Protein AF-0000000078025748 (afdb_homodimer)

Secondary structure (DSSP, 8-state):
----S---EEEEEEE-HHHHHHHHHHHHHTT--HHHHHHHHHHHHHHHHT-----THHHHHTTS---------/----S---EEEEEEE-HHHHHHHHHHHHHTT--HHHHHHHHHHHHHHHHT-----THHHHHHHH---------

Nearest PDB structures (foldseek):
  6sbx-assembly1_C  TM=6.502E-01  e=3.790E-01  Myxococcus xanthus
  7vp3-assembly2_G  TM=6.531E-01  e=6.496E+00  Arabidopsis thaliana
  5kko-assembly1_B-3  TM=4.221E-01  e=4.890E+00  Vibrio cholerae
  8uk9-assembly1_A  TM=3.491E-01  e=6.051E+00  Tequatrovirus T4
  6sbx-assembly1_C  TM=6.491E-01  e=3.886E-01  Myxococcus xanthus

Sequence (146 aa):
MKFDDVKSDTLNLRVSPSFKLALKAAADHEQRSMVNMLEVLVAAFCESKSISVPAVREAQTRAIKNPNVKAEDMKFDDVKSDTLNLRVSPSFKLALKAAADHEQRSMVNMLEVLVAAFCESKSISVPAVREAQTRAIKNPNVKAED

pLDDT: mean 80.51, std 23.48, range [29.5, 97.88]

Organism: NCBI:txid82991

Foldseek 3Di:
DADPDDPDDDDDDDDDPVVVVVLVVQCVVVVHDSVVSVRVVVVVVCVVVVPDDPPVVVVVVVPPPPVPDPPDD/DADPDDPDDDDDDDDDPVVVVVLVVQCVVVVHDSVVSVRVVVVVVCVVVVPDDPPVVVVVVVPPCCVPDPPPD

Solvent-accessible surface area (backbone atoms only — not comparable to full-atom values): 8637 Å² total; per-residue (Å²): 113,81,75,83,56,69,61,76,34,75,45,77,43,66,33,24,60,49,46,56,49,33,41,48,50,52,7,55,73,68,71,46,51,57,62,58,40,50,49,52,46,48,26,52,48,27,59,72,68,67,52,76,50,70,52,69,46,61,64,59,60,62,56,67,69,65,85,67,86,77,76,81,125,112,82,75,84,56,69,61,76,33,76,46,77,43,65,33,24,60,48,46,56,50,33,40,47,50,52,8,57,73,68,72,45,51,57,62,57,42,49,49,52,46,50,25,52,48,27,59,73,69,66,51,77,51,70,51,70,47,58,66,60,60,62,55,68,67,66,76,67,83,72,73,83,124

Structure (mmCIF, N/CA/C/O backbone):
data_AF-0000000078025748-model_v1
#
loop_
_entity.id
_entity.type
_entity.pdbx_description
1 polymer 'Toxin-antitoxin system HicB family antitoxin'
#
loop_
_atom_site.group_PDB
_atom_site.id
_atom_site.type_symbol
_atom_site.label_atom_id
_atom_site.label_alt_id
_atom_site.label_comp_id
_atom_site.label_asym_id
_atom_site.label_entity_id
_atom_site.label_seq_id
_atom_site.pdbx_PDB_ins_code
_atom_site.Cartn_x
_atom_site.Cartn_y
_atom_site.Cartn_z
_atom_site.occupancy
_atom_site.B_iso_or_equiv
_atom_site.auth_seq_id
_atom_site.auth_comp_id
_atom_site.auth_asym_id
_atom_site.auth_atom_id
_atom_site.pdbx_PDB_model_num
ATOM 1 N N . MET A 1 1 ? -8.789 7.004 10.5 1 84.81 1 MET A N 1
ATOM 2 C CA . MET A 1 1 ? -8.07 8.086 9.828 1 84.81 1 MET A CA 1
ATOM 3 C C . MET A 1 1 ? -8.375 8.078 8.336 1 84.81 1 MET A C 1
ATOM 5 O O . MET A 1 1 ? -8.609 7.027 7.746 1 84.81 1 MET A O 1
ATOM 9 N N . LYS A 1 2 ? -8.586 9.305 7.766 1 87.25 2 LYS A N 1
ATOM 10 C CA . LYS A 1 2 ? -8.828 9.492 6.336 1 87.25 2 LYS A CA 1
ATOM 11 C C . LYS A 1 2 ? -7.883 10.531 5.746 1 87.25 2 LYS A C 1
ATOM 13 O O . LYS A 1 2 ? -7.547 11.516 6.41 1 87.25 2 LYS A O 1
ATOM 18 N N . PHE A 1 3 ? -7.52 10.195 4.508 1 92.94 3 PHE A N 1
ATOM 19 C CA . PHE A 1 3 ? -6.664 11.133 3.797 1 92.94 3 PHE A CA 1
ATOM 20 C C . PHE A 1 3 ? -7.488 12.008 2.854 1 92.94 3 PHE A C 1
ATOM 22 O O . PHE A 1 3 ? -7.797 11.594 1.732 1 92.94 3 PHE A O 1
ATOM 29 N N . ASP A 1 4 ? -7.91 13.133 3.273 1 86.81 4 ASP A N 1
ATOM 30 C CA . ASP A 1 4 ? -8.828 13.984 2.521 1 86.81 4 ASP A CA 1
ATOM 31 C C . ASP A 1 4 ? -8.062 15.047 1.724 1 86.81 4 ASP A C 1
ATOM 33 O O . ASP A 1 4 ? -8.672 15.914 1.095 1 86.81 4 ASP A O 1
ATOM 37 N N . ASP A 1 5 ? -6.816 14.898 1.743 1 89.88 5 ASP A N 1
ATOM 38 C CA . ASP A 1 5 ? -6.004 15.852 0.986 1 89.88 5 ASP A CA 1
ATOM 39 C C . ASP A 1 5 ? -6.012 15.516 -0.503 1 89.88 5 ASP A C 1
ATOM 41 O O . ASP A 1 5 ? -6.301 14.383 -0.887 1 89.88 5 ASP A O 1
ATOM 45 N N . VAL A 1 6 ? -5.82 16.594 -1.246 1 93.94 6 VAL A N 1
ATOM 46 C CA . VAL A 1 6 ? -5.711 16.422 -2.691 1 93.94 6 VAL A CA 1
ATOM 47 C C . VAL A 1 6 ? -4.559 15.477 -3.012 1 93.94 6 VAL A C 1
ATOM 49 O O . VAL A 1 6 ? -3.486 15.57 -2.414 1 93.94 6 VAL A O 1
ATOM 52 N N . LYS A 1 7 ? -4.801 14.594 -3.926 1 95.62 7 LYS A N 1
ATOM 53 C CA . LYS A 1 7 ? -3.75 13.695 -4.402 1 95.62 7 LYS A CA 1
ATOM 54 C C . LYS A 1 7 ? -2.746 14.445 -5.277 1 95.62 7 LYS A C 1
ATOM 56 O O . LYS A 1 7 ? -2.951 14.586 -6.484 1 95.62 7 LYS A O 1
ATOM 61 N N . SER A 1 8 ? -1.694 14.852 -4.605 1 95.81 8 SER A N 1
ATOM 62 C CA . SER A 1 8 ? -0.759 15.727 -5.305 1 95.81 8 SER A CA 1
ATOM 63 C C . SER A 1 8 ? 0.622 15.086 -5.41 1 95.81 8 SER A C 1
ATOM 65 O O . SER A 1 8 ? 1.461 15.539 -6.195 1 95.81 8 SER A O 1
ATOM 67 N N . ASP A 1 9 ? 0.807 14.047 -4.688 1 95.62 9 ASP A N 1
ATOM 68 C CA . ASP A 1 9 ? 2.1 13.367 -4.711 1 95.62 9 ASP A CA 1
ATOM 69 C C . ASP A 1 9 ? 2.041 12.094 -5.547 1 95.62 9 ASP A C 1
ATOM 71 O O . ASP A 1 9 ? 0.979 11.484 -5.68 1 95.62 9 ASP A O 1
ATOM 75 N N . THR A 1 10 ? 3.219 11.812 -6.086 1 96.88 10 THR A N 1
ATOM 76 C CA . THR A 1 10 ? 3.312 10.602 -6.891 1 96.88 10 THR A CA 1
ATOM 77 C C . THR A 1 10 ? 4.105 9.523 -6.16 1 96.88 10 THR A C 1
ATOM 79 O O . THR A 1 10 ? 5.215 9.773 -5.684 1 96.88 10 THR A O 1
ATOM 82 N N . LEU A 1 11 ? 3.561 8.352 -6.035 1 96.38 11 LEU A N 1
ATOM 83 C CA . LEU A 1 11 ? 4.238 7.199 -5.449 1 96.38 11 LEU A CA 1
ATOM 84 C C . LEU A 1 11 ? 4.766 6.273 -6.539 1 96.38 11 LEU A C 1
ATOM 86 O O . LEU A 1 11 ? 3.986 5.715 -7.316 1 96.38 11 LEU A O 1
ATOM 90 N N . ASN A 1 12 ? 6.066 6.168 -6.645 1 97 12 ASN A N 1
ATOM 91 C CA . ASN A 1 12 ? 6.762 5.309 -7.598 1 97 12 ASN A CA 1
ATOM 92 C C . ASN A 1 12 ? 7.547 4.207 -6.895 1 97 12 ASN A C 1
ATOM 94 O O . ASN A 1 12 ? 8.617 4.457 -6.344 1 97 12 ASN A O 1
ATOM 98 N N . LEU A 1 13 ? 6.969 3.023 -6.965 1 97.25 13 LEU A N 1
ATOM 99 C CA . LEU A 1 13 ? 7.59 1.91 -6.258 1 97.25 13 LEU A CA 1
ATOM 100 C C . LEU A 1 13 ? 7.715 0.69 -7.164 1 97.25 13 LEU A C 1
ATOM 102 O O . LEU A 1 13 ? 6.828 0.426 -7.98 1 97.25 13 LEU A O 1
ATOM 106 N N . ARG A 1 14 ? 8.766 -0.018 -7.004 1 96.88 14 ARG A N 1
ATOM 107 C CA . ARG A 1 14 ? 8.914 -1.309 -7.668 1 96.88 14 ARG A CA 1
ATOM 108 C C . ARG A 1 14 ? 8.32 -2.432 -6.82 1 96.88 14 ARG A C 1
ATOM 110 O O . ARG A 1 14 ? 8.734 -2.637 -5.68 1 96.88 14 ARG A O 1
ATOM 117 N N . VAL A 1 15 ? 7.363 -3.08 -7.469 1 96.88 15 VAL A N 1
ATOM 118 C CA . VAL A 1 15 ? 6.637 -4.105 -6.727 1 96.88 15 VAL A CA 1
ATOM 119 C C . VAL A 1 15 ? 6.637 -5.414 -7.52 1 96.88 15 VAL A C 1
ATOM 121 O O . VAL A 1 15 ? 7 -5.434 -8.695 1 96.88 15 VAL A O 1
ATOM 124 N N . SER A 1 16 ? 6.312 -6.48 -6.797 1 94.88 16 SER A N 1
ATOM 125 C CA . SER A 1 16 ? 6.145 -7.758 -7.488 1 94.88 16 SER A CA 1
ATOM 126 C C . SER A 1 16 ? 4.852 -7.781 -8.297 1 94.88 16 SER A C 1
ATOM 128 O O . SER A 1 16 ? 3.863 -7.148 -7.914 1 94.88 16 SER A O 1
ATOM 130 N N . PRO A 1 17 ? 4.836 -8.469 -9.414 1 94.44 17 PRO A N 1
ATOM 131 C CA . PRO A 1 17 ? 3.604 -8.602 -10.195 1 94.44 17 PRO A CA 1
ATOM 132 C C . PRO A 1 17 ? 2.457 -9.203 -9.391 1 94.44 17 PRO A C 1
ATOM 134 O O . PRO A 1 17 ? 1.302 -8.812 -9.562 1 94.44 17 PRO A O 1
ATOM 137 N N . SER A 1 18 ? 2.752 -10.109 -8.516 1 94.06 18 SER A N 1
ATOM 138 C CA . SER A 1 18 ? 1.736 -10.734 -7.68 1 94.06 18 SER A CA 1
ATOM 139 C C . SER A 1 18 ? 1.096 -9.727 -6.734 1 94.06 18 SER A C 1
ATOM 141 O O . SER A 1 18 ? -0.113 -9.766 -6.5 1 94.06 18 SER A O 1
ATOM 143 N N . PHE A 1 19 ? 1.897 -8.875 -6.242 1 95.56 19 PHE A N 1
ATOM 144 C CA . PHE A 1 19 ? 1.388 -7.82 -5.375 1 95.56 19 PHE A CA 1
ATOM 145 C C . PHE A 1 19 ? 0.419 -6.918 -6.129 1 95.56 19 PHE A C 1
ATOM 147 O O . PHE A 1 19 ? -0.654 -6.586 -5.621 1 95.56 19 PHE A O 1
ATOM 154 N N . LYS A 1 20 ? 0.879 -6.492 -7.309 1 96 20 LYS A N 1
ATOM 155 C CA . LYS A 1 20 ? 0.046 -5.609 -8.117 1 96 20 LYS A CA 1
ATOM 156 C C . LYS A 1 20 ? -1.308 -6.25 -8.414 1 96 20 LYS A C 1
ATOM 158 O O . LYS A 1 20 ? -2.342 -5.582 -8.352 1 96 20 LYS A O 1
ATOM 163 N N . LEU A 1 21 ? -1.301 -7.527 -8.672 1 95 21 LEU A N 1
ATOM 164 C CA . LEU A 1 21 ? -2.533 -8.258 -8.945 1 95 21 LEU A CA 1
ATOM 165 C C . LEU A 1 21 ? -3.402 -8.344 -7.695 1 95 21 LEU A C 1
ATOM 167 O O . LEU A 1 21 ? -4.625 -8.203 -7.773 1 95 21 LEU A O 1
ATOM 171 N N . ALA A 1 22 ? -2.74 -8.625 -6.68 1 96.06 22 ALA A N 1
ATOM 172 C CA . ALA A 1 22 ? -3.459 -8.711 -5.41 1 96.06 22 ALA A CA 1
ATOM 173 C C . ALA A 1 22 ? -4.109 -7.383 -5.051 1 96.06 22 ALA A C 1
ATOM 175 O O . ALA A 1 22 ? -5.258 -7.344 -4.594 1 96.06 22 ALA A O 1
ATOM 176 N N . LEU A 1 23 ? -3.326 -6.332 -5.262 1 96.69 23 LEU A N 1
ATOM 177 C CA . LEU A 1 23 ? -3.846 -4.996 -4.992 1 96.69 23 LEU A CA 1
ATOM 178 C C . LEU A 1 23 ? -5.059 -4.695 -5.867 1 96.69 23 LEU A C 1
ATOM 180 O O . LEU A 1 23 ? -6.055 -4.152 -5.391 1 96.69 23 LEU A O 1
ATOM 184 N N . LYS A 1 24 ? -5.012 -5.07 -7.117 1 96.38 24 LYS A N 1
ATOM 185 C CA . LYS A 1 24 ? -6.121 -4.871 -8.047 1 96.38 24 LYS A CA 1
ATOM 186 C C . LYS A 1 24 ? -7.344 -5.68 -7.617 1 96.38 24 LYS A C 1
ATOM 188 O O . LYS A 1 24 ? -8.469 -5.176 -7.637 1 96.38 24 LYS A O 1
ATOM 193 N N . ALA A 1 25 ? -7.078 -6.895 -7.266 1 95.81 25 ALA A N 1
ATOM 194 C CA . ALA A 1 25 ? -8.164 -7.758 -6.82 1 95.81 25 ALA A CA 1
ATOM 195 C C . ALA A 1 25 ? -8.836 -7.195 -5.566 1 95.81 25 ALA A C 1
ATOM 197 O O . ALA A 1 25 ? -10.062 -7.211 -5.449 1 95.81 25 ALA A O 1
ATOM 198 N N . ALA A 1 26 ? -7.984 -6.734 -4.652 1 96.56 26 ALA A N 1
ATOM 199 C CA . ALA A 1 26 ? -8.492 -6.129 -3.426 1 96.56 26 ALA A CA 1
ATOM 200 C C . ALA A 1 26 ? -9.32 -4.883 -3.732 1 96.56 26 ALA A C 1
ATOM 202 O O . ALA A 1 26 ? -10.398 -4.691 -3.162 1 96.56 26 ALA A O 1
ATOM 203 N N . ALA A 1 27 ? -8.812 -4.086 -4.594 1 97.5 27 ALA A N 1
ATOM 204 C CA . ALA A 1 27 ? -9.508 -2.865 -4.992 1 97.5 27 ALA A CA 1
ATOM 205 C C . ALA A 1 27 ? -10.844 -3.189 -5.652 1 97.5 27 ALA A C 1
ATOM 207 O O . ALA A 1 27 ? -11.867 -2.564 -5.348 1 97.5 27 ALA A O 1
ATOM 208 N N . ASP A 1 28 ? -10.859 -4.207 -6.508 1 96.12 28 ASP A N 1
ATOM 209 C CA . ASP A 1 28 ? -12.078 -4.629 -7.199 1 96.12 28 ASP A CA 1
ATOM 210 C C . ASP A 1 28 ? -13.102 -5.188 -6.211 1 96.12 28 ASP A C 1
ATOM 212 O O . ASP A 1 28 ? -14.305 -4.957 -6.359 1 96.12 28 ASP A O 1
ATOM 216 N N . HIS A 1 29 ? -12.609 -5.895 -5.328 1 95.31 29 HIS A N 1
ATOM 217 C CA . HIS A 1 29 ? -13.477 -6.48 -4.312 1 95.31 29 HIS A CA 1
ATOM 218 C C . HIS A 1 29 ? -14.219 -5.402 -3.533 1 95.31 29 HIS A C 1
ATOM 220 O O . HIS A 1 29 ? -15.398 -5.566 -3.211 1 95.31 29 HIS A O 1
ATOM 226 N N . GLU A 1 30 ? -13.492 -4.305 -3.238 1 96.31 30 GLU A N 1
ATOM 227 C CA . GLU A 1 30 ? -14.078 -3.191 -2.494 1 96.31 30 GLU A CA 1
ATOM 228 C C . GLU A 1 30 ? -14.688 -2.158 -3.434 1 96.31 30 GLU A C 1
ATOM 230 O O . GLU A 1 30 ? -15.18 -1.121 -2.988 1 96.31 30 GLU A O 1
ATOM 235 N N . GLN A 1 31 ? -14.648 -2.389 -4.715 1 96.44 31 GLN A N 1
ATOM 236 C CA . GLN A 1 31 ? -15.164 -1.479 -5.734 1 96.44 31 GLN A CA 1
ATOM 237 C C . GLN A 1 31 ? -14.555 -0.089 -5.594 1 96.44 31 GLN A C 1
ATOM 239 O O . GLN A 1 31 ? -15.266 0.916 -5.598 1 96.44 31 GLN A O 1
ATOM 244 N N . ARG A 1 32 ? -13.172 -0.099 -5.414 1 96.75 32 ARG A N 1
ATOM 245 C CA . ARG A 1 32 ? -12.398 1.131 -5.281 1 96.75 32 ARG A CA 1
ATOM 246 C C . ARG A 1 32 ? -11.227 1.15 -6.254 1 96.75 32 ARG A C 1
ATOM 248 O O . ARG A 1 32 ? -10.93 0.142 -6.898 1 96.75 32 ARG A O 1
ATOM 255 N N . SER A 1 33 ? -10.68 2.416 -6.285 1 96.88 33 SER A N 1
ATOM 256 C CA . SER A 1 33 ? -9.414 2.508 -7.02 1 96.88 33 SER A CA 1
ATOM 257 C C . SER A 1 33 ? -8.258 1.941 -6.203 1 96.88 33 SER A C 1
ATOM 259 O O . SER A 1 33 ? -8.359 1.803 -4.98 1 96.88 33 SER A O 1
ATOM 261 N N . MET A 1 34 ? -7.168 1.529 -6.812 1 97.38 34 MET A N 1
ATOM 262 C CA . MET A 1 34 ? -5.973 1.02 -6.148 1 97.38 34 MET A CA 1
ATOM 263 C C . MET A 1 34 ? -5.465 2.01 -5.105 1 97.38 34 MET A C 1
ATOM 265 O O . MET A 1 34 ? -5.074 1.616 -4.004 1 97.38 34 MET A O 1
ATOM 269 N N . VAL A 1 35 ? -5.52 3.312 -5.508 1 97.38 35 VAL A N 1
ATOM 270 C CA . VAL A 1 35 ? -5.055 4.363 -4.609 1 97.38 35 VAL A CA 1
ATOM 271 C C . VAL A 1 35 ? -5.918 4.387 -3.35 1 97.38 35 VAL A C 1
ATOM 273 O O . VAL A 1 35 ? -5.398 4.363 -2.232 1 97.38 35 VAL A O 1
ATOM 276 N N . ASN A 1 36 ? -7.219 4.355 -3.521 1 96.94 36 ASN A N 1
ATOM 277 C CA . ASN A 1 36 ? -8.133 4.391 -2.385 1 96.94 36 ASN A CA 1
ATOM 278 C C . ASN A 1 36 ? -8.016 3.137 -1.527 1 96.94 36 ASN A C 1
ATOM 280 O O . ASN A 1 36 ? -8.156 3.197 -0.305 1 96.94 36 ASN A O 1
ATOM 284 N N . MET A 1 37 ? -7.711 2.016 -2.16 1 97.5 37 MET A N 1
ATOM 285 C CA . MET A 1 37 ? -7.527 0.77 -1.423 1 97.5 37 MET A CA 1
ATOM 286 C C . MET A 1 37 ? -6.32 0.858 -0.495 1 97.5 37 MET A C 1
ATOM 288 O O . MET A 1 37 ? -6.398 0.472 0.672 1 97.5 37 MET A O 1
ATOM 292 N N . LEU A 1 38 ? -5.242 1.413 -1.041 1 97.88 38 LEU A N 1
ATOM 293 C CA . LEU A 1 38 ? -4.039 1.575 -0.235 1 97.88 38 LEU A CA 1
ATOM 294 C C . LEU A 1 38 ? -4.281 2.541 0.92 1 97.88 38 LEU A C 1
ATOM 296 O O . LEU A 1 38 ? -3.801 2.316 2.033 1 97.88 38 LEU A O 1
ATOM 300 N N . GLU A 1 39 ? -5.055 3.586 0.656 1 97.06 39 GLU A N 1
ATOM 301 C CA . GLU A 1 39 ? -5.371 4.555 1.701 1 97.06 39 GLU A CA 1
ATOM 302 C C . GLU A 1 39 ? -6.125 3.9 2.852 1 97.06 39 GLU A C 1
ATOM 304 O O . GLU A 1 39 ? -5.84 4.164 4.02 1 97.06 39 GLU A O 1
ATOM 309 N N . VAL A 1 40 ? -7.004 3.061 2.475 1 96.56 40 VAL A N 1
ATOM 310 C CA . VAL A 1 40 ? -7.801 2.381 3.49 1 96.56 40 VAL A CA 1
ATOM 311 C C . VAL A 1 40 ? -6.914 1.441 4.305 1 96.56 40 VAL A C 1
ATOM 313 O O . VAL A 1 40 ? -7.023 1.382 5.531 1 96.56 40 VAL A O 1
ATOM 316 N N . LEU A 1 41 ? -6.035 0.739 3.68 1 97.31 41 LEU A N 1
ATOM 317 C CA . LEU A 1 41 ? -5.172 -0.237 4.34 1 97.31 41 LEU A CA 1
ATOM 318 C C . LEU A 1 41 ? -4.199 0.452 5.289 1 97.31 41 LEU A C 1
ATOM 320 O O . LEU A 1 41 ? -4.031 0.023 6.434 1 97.31 41 LEU A O 1
ATOM 324 N N . VAL A 1 42 ? -3.578 1.549 4.789 1 97.06 42 VAL A N 1
ATOM 325 C CA . VAL A 1 42 ? -2.602 2.273 5.594 1 97.06 42 VAL A CA 1
ATOM 326 C C . VAL A 1 42 ? -3.301 2.957 6.77 1 97.06 42 VAL A C 1
ATOM 328 O O . VAL A 1 42 ? -2.789 2.957 7.891 1 97.06 42 VAL A O 1
ATOM 331 N N . ALA A 1 43 ? -4.473 3.525 6.527 1 96.44 43 ALA A N 1
ATOM 332 C CA . ALA A 1 43 ? -5.242 4.172 7.586 1 96.44 43 ALA A CA 1
ATOM 333 C C . ALA A 1 43 ? -5.605 3.182 8.688 1 96.44 43 ALA A C 1
ATOM 335 O O . ALA A 1 43 ? -5.461 3.482 9.875 1 96.44 43 ALA A O 1
ATOM 336 N N . ALA A 1 44 ? -6.07 2.008 8.289 1 96.25 44 ALA A N 1
ATOM 337 C CA . ALA A 1 44 ? -6.453 0.974 9.25 1 96.25 44 ALA A CA 1
ATOM 338 C C . ALA A 1 44 ? -5.254 0.527 10.078 1 96.25 44 ALA A C 1
ATOM 340 O O . ALA A 1 44 ? -5.375 0.303 11.289 1 96.25 44 ALA A O 1
ATOM 341 N N . PHE A 1 45 ? -4.164 0.401 9.398 1 96.38 45 PHE A N 1
ATOM 342 C CA . PHE A 1 45 ? -2.953 -0.011 10.094 1 96.38 45 PHE A CA 1
ATOM 343 C C . PHE A 1 45 ? -2.531 1.041 11.117 1 96.38 45 PHE A C 1
ATOM 345 O O . PHE A 1 45 ? -2.23 0.713 12.266 1 96.38 45 PHE A O 1
ATOM 352 N N . CYS A 1 46 ? -2.473 2.293 10.695 1 96.19 46 CYS A N 1
ATOM 353 C CA . CYS A 1 46 ? -2.074 3.381 11.578 1 96.19 46 CYS A CA 1
ATOM 354 C C . CYS A 1 46 ? -2.992 3.459 12.797 1 96.19 46 CYS A C 1
ATOM 356 O O . CYS A 1 46 ? -2.529 3.693 13.914 1 96.19 46 CYS A O 1
ATOM 358 N N . GLU A 1 47 ? -4.23 3.316 12.547 1 94.5 47 GLU A N 1
ATOM 359 C CA . GLU A 1 47 ? -5.199 3.338 13.641 1 94.5 47 GLU A CA 1
ATOM 360 C C . GLU A 1 47 ? -4.973 2.174 14.602 1 94.5 47 GLU A C 1
ATOM 362 O O . GLU A 1 47 ? -5.074 2.34 15.82 1 94.5 47 GLU A O 1
ATOM 367 N N . SER A 1 48 ? -4.68 1.066 14.078 1 94.06 48 SER A N 1
ATOM 368 C CA . SER A 1 48 ? -4.473 -0.129 14.891 1 94.06 48 SER A CA 1
ATOM 369 C C . SER A 1 48 ? -3.225 0.001 15.758 1 94.06 48 SER A C 1
ATOM 371 O O . SER A 1 48 ? -3.164 -0.556 16.859 1 94.06 48 SER A O 1
ATOM 373 N N . LYS A 1 49 ? -2.211 0.671 15.211 1 94.81 49 LYS A N 1
ATOM 374 C CA . LYS A 1 49 ? -0.942 0.82 15.922 1 94.81 49 LYS A CA 1
ATOM 375 C C . LYS A 1 49 ? -0.854 2.178 16.609 1 94.81 49 LYS A C 1
ATOM 377 O O . LYS A 1 49 ? 0.142 2.48 17.266 1 94.81 49 LYS A O 1
ATOM 382 N N . SER A 1 50 ? -1.892 2.957 16.438 1 93.12 50 SER A N 1
ATOM 383 C CA . SER A 1 50 ? -1.962 4.293 17.016 1 93.12 50 SER A CA 1
ATOM 384 C C . SER A 1 50 ? -0.834 5.18 16.5 1 93.12 50 SER A C 1
ATOM 386 O O . SER A 1 50 ? -0.166 5.863 17.266 1 93.12 50 SER A O 1
ATOM 388 N N . ILE A 1 51 ? -0.562 4.957 15.25 1 92.19 51 ILE A N 1
ATOM 389 C CA . ILE A 1 51 ? 0.439 5.797 14.602 1 92.19 51 ILE A CA 1
ATOM 390 C C . ILE A 1 51 ? -0.196 7.117 14.172 1 92.19 51 ILE A C 1
ATOM 392 O O . ILE A 1 51 ? -1.234 7.125 13.508 1 92.19 51 ILE A O 1
ATOM 396 N N . SER A 1 52 ? 0.299 8.141 14.633 1 81.88 52 SER A N 1
ATOM 397 C CA . SER A 1 52 ? -0.217 9.461 14.289 1 81.88 52 SER A CA 1
ATOM 398 C C . SER A 1 52 ? 0.466 10.016 13.039 1 81.88 52 SER A C 1
ATOM 400 O O . SER A 1 52 ? 1.695 10.016 12.953 1 81.88 52 SER A O 1
ATOM 402 N N . VAL A 1 53 ? -0.31 10.047 12.07 1 74.62 53 VAL A N 1
ATOM 403 C CA . VAL A 1 53 ? 0.264 10.664 10.875 1 74.62 53 VAL A CA 1
ATOM 404 C C . VAL A 1 53 ? 0.215 12.188 11.016 1 74.62 53 VAL A C 1
ATOM 406 O O . VAL A 1 53 ? -0.826 12.75 11.359 1 74.62 53 VAL A O 1
ATOM 409 N N . PRO A 1 54 ? 1.377 12.68 11.172 1 58.78 54 PRO A N 1
ATOM 410 C CA . PRO A 1 54 ? 1.341 14.141 11.305 1 58.78 54 PRO A CA 1
ATOM 411 C C . PRO A 1 54 ? 0.471 14.812 10.242 1 58.78 54 PRO A C 1
ATOM 413 O O . PRO A 1 54 ? 0.565 14.469 9.062 1 58.78 54 PRO A O 1
ATOM 416 N N . ALA A 1 55 ? -0.779 14.812 10.648 1 52.03 55 ALA A N 1
ATOM 417 C CA . ALA A 1 55 ? -1.566 15.625 9.719 1 52.03 55 ALA A CA 1
ATOM 418 C C . ALA A 1 55 ? -0.7 16.672 9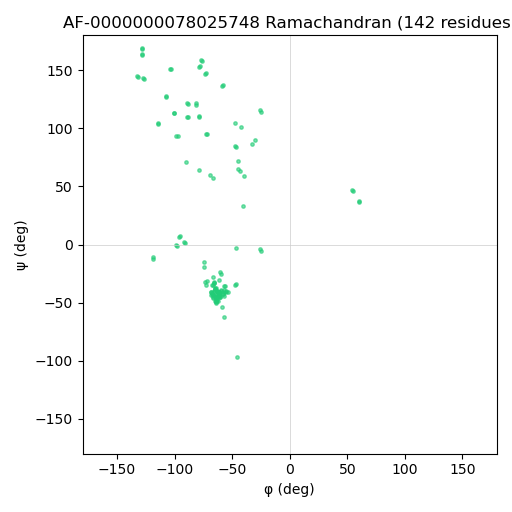.039 1 52.03 55 ALA A C 1
ATOM 420 O O . ALA A 1 55 ? 0.322 17.094 9.594 1 52.03 55 ALA A O 1
ATOM 421 N N . VAL A 1 56 ? -0.486 16.625 7.637 1 50.31 56 VAL A N 1
ATOM 422 C CA . VAL A 1 56 ? -0.015 17.875 7.055 1 50.31 56 VAL A CA 1
ATOM 423 C C . VAL A 1 56 ? -0.472 19.047 7.918 1 50.31 56 VAL A C 1
ATOM 425 O O . VAL A 1 56 ? -0.393 20.203 7.496 1 50.31 56 VAL A O 1
ATOM 428 N N . ARG A 1 57 ? -1.22 18.703 8.914 1 46.78 57 ARG A N 1
ATOM 429 C CA . ARG A 1 57 ? -1.65 19.906 9.617 1 46.78 57 ARG A CA 1
ATOM 430 C C . ARG A 1 57 ? -0.453 20.75 10.039 1 46.78 57 ARG A C 1
ATOM 432 O O . ARG A 1 57 ? -0.619 21.859 10.555 1 46.78 57 ARG A O 1
ATOM 439 N N . GLU A 1 58 ? 0.642 20.031 10.539 1 44.47 58 GLU A N 1
ATOM 440 C CA . GLU A 1 58 ? 1.489 21.047 11.172 1 44.47 58 GLU A CA 1
ATOM 441 C C . GLU A 1 58 ? 1.666 22.266 10.273 1 44.47 58 GLU A C 1
ATOM 443 O O . GLU A 1 58 ? 2.031 23.344 10.742 1 44.47 58 GLU A O 1
ATOM 448 N N . ALA A 1 59 ? 1.69 21.984 9 1 41 59 ALA A N 1
ATOM 449 C CA . ALA A 1 59 ? 2.049 23.266 8.375 1 41 59 ALA A CA 1
ATOM 450 C C . ALA A 1 59 ? 0.95 24.297 8.586 1 41 59 ALA A C 1
ATOM 452 O O . ALA A 1 59 ? 1.16 25.484 8.344 1 41 59 ALA A O 1
ATOM 453 N N . GLN A 1 60 ? -0.312 23.781 8.609 1 40.47 60 GLN A N 1
ATOM 454 C CA . GLN A 1 60 ? -1.211 24.938 8.602 1 40.47 60 GLN A CA 1
ATOM 455 C C . GLN A 1 60 ? -1.211 25.641 9.953 1 40.47 60 GLN A C 1
ATOM 457 O O . GLN A 1 60 ? -1.793 26.719 10.102 1 40.47 60 GLN A O 1
ATOM 462 N N . THR A 1 61 ? -1.021 24.781 10.992 1 40.66 61 THR A N 1
ATOM 463 C CA . THR A 1 61 ? -1.127 25.547 12.227 1 40.66 61 THR A CA 1
ATOM 464 C C . THR A 1 61 ? 0.022 26.531 12.352 1 40.66 61 THR A C 1
ATOM 466 O O . THR A 1 61 ? 0.13 27.25 13.352 1 40.66 61 THR A O 1
ATOM 469 N N . ARG A 1 62 ? 1.174 26.156 11.719 1 41.69 62 ARG A N 1
ATOM 470 C CA . ARG A 1 62 ? 2.174 27.188 11.984 1 41.69 62 ARG A CA 1
ATOM 471 C C . ARG A 1 62 ? 1.726 28.547 11.438 1 41.69 62 ARG A C 1
ATOM 473 O O . ARG A 1 62 ? 2.453 29.531 11.547 1 41.69 62 ARG A O 1
ATOM 480 N N . ALA A 1 63 ? 0.82 28.438 10.414 1 40.06 63 ALA A N 1
ATOM 481 C CA . ALA A 1 63 ? 0.737 29.781 9.867 1 40.06 63 ALA A CA 1
ATOM 482 C C . ALA A 1 63 ? 0.176 30.766 10.898 1 40.06 63 ALA A C 1
ATOM 484 O O . ALA A 1 63 ? 0.58 31.922 10.945 1 40.06 63 ALA A O 1
ATOM 485 N N . ILE A 1 64 ? -1.01 30.328 11.492 1 39.53 64 ILE A N 1
ATOM 486 C CA . ILE A 1 64 ? -1.793 31.5 11.883 1 39.53 64 ILE A CA 1
ATOM 487 C C . ILE A 1 64 ? -1.175 32.156 13.117 1 39.53 64 ILE A C 1
ATOM 489 O O . ILE A 1 64 ? -1.737 33.094 13.688 1 39.53 64 ILE A O 1
ATOM 493 N N . LYS A 1 65 ? -0.323 31.391 13.891 1 40.78 65 LYS A N 1
ATOM 494 C CA . LYS A 1 65 ? -0.116 32.188 15.102 1 40.78 65 LYS A CA 1
ATOM 495 C C . LYS A 1 65 ? 0.644 33.469 14.789 1 40.78 65 LYS A C 1
ATOM 497 O O . LYS A 1 65 ? 1.842 33.438 14.5 1 40.78 65 LYS A O 1
ATOM 502 N N . ASN A 1 66 ? 0.122 34.344 13.852 1 3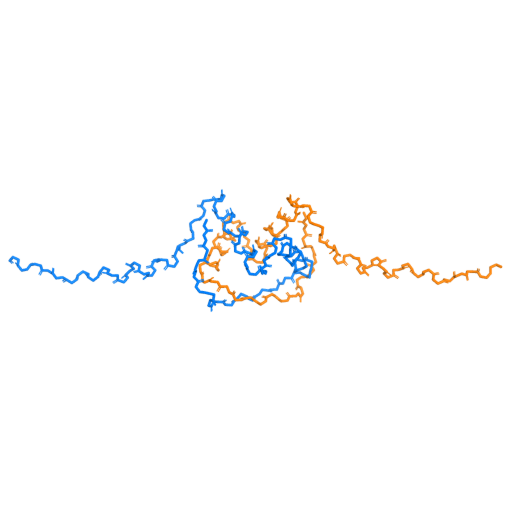8.84 66 ASN A N 1
ATOM 503 C CA . ASN A 1 66 ? 0.672 35.719 13.797 1 38.84 66 ASN A CA 1
ATOM 504 C C . ASN A 1 66 ? 0.812 36.312 15.188 1 38.84 66 ASN A C 1
ATOM 506 O O . ASN A 1 66 ? -0.185 36.531 15.883 1 38.84 66 ASN A O 1
ATOM 510 N N . PRO A 1 67 ? 1.756 35.906 16.078 1 41.22 67 PRO A N 1
ATOM 511 C CA . PRO A 1 67 ? 1.973 36.688 17.297 1 41.22 67 PRO A CA 1
ATOM 512 C C . PRO A 1 67 ? 1.93 38.188 17.062 1 41.22 67 PRO A C 1
ATOM 514 O O . PRO A 1 67 ? 2.971 38.812 16.859 1 41.22 67 PRO A O 1
ATOM 517 N N . ASN A 1 68 ? 1.1 38.781 16.094 1 39.19 68 ASN A N 1
ATOM 518 C CA . ASN A 1 68 ? 1.196 40.25 15.938 1 39.19 68 ASN A CA 1
ATOM 519 C C . ASN A 1 68 ? 1.189 40.969 17.281 1 39.19 68 ASN A C 1
ATOM 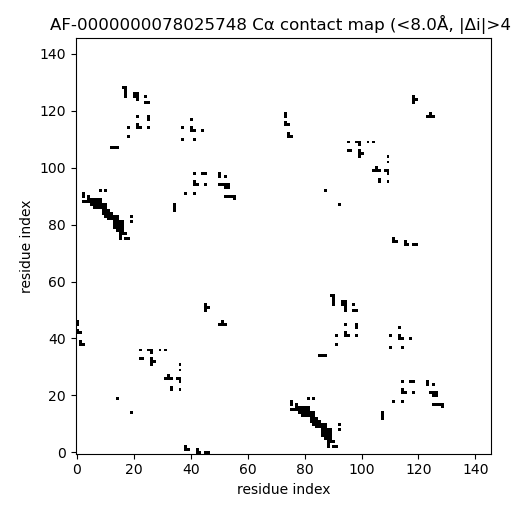521 O O . ASN A 1 68 ? 2.037 41.812 17.547 1 39.19 68 ASN A O 1
ATOM 525 N N . VAL A 1 69 ? -0.076 41.531 17.812 1 44.09 69 VAL A N 1
ATOM 526 C CA . VAL A 1 69 ? -0.425 42.875 18.25 1 44.09 69 VAL A CA 1
ATOM 527 C C . VAL A 1 69 ? -0.132 43.031 19.75 1 44.09 69 VAL A C 1
ATOM 529 O O . VAL A 1 69 ? -0.766 42.375 20.578 1 44.09 69 VAL A O 1
ATOM 532 N N . LYS A 1 70 ? 1.126 43.094 20.281 1 45.59 70 LYS A N 1
ATOM 533 C CA . LYS A 1 70 ? 1.663 43.625 21.531 1 45.59 70 LYS A CA 1
ATOM 534 C C . LYS A 1 70 ? 0.82 44.812 22.016 1 45.59 70 LYS A C 1
ATOM 536 O O . LYS A 1 70 ? 0.624 45.781 21.297 1 45.59 70 LYS A O 1
ATOM 541 N N . ALA A 1 71 ? -0.207 44.562 22.812 1 47.91 71 ALA A N 1
ATOM 542 C CA . ALA A 1 71 ? -0.912 45.562 23.609 1 47.91 71 ALA A CA 1
ATOM 543 C C . ALA A 1 71 ? 0.067 46.531 24.266 1 47.91 71 ALA A C 1
ATOM 545 O O . ALA A 1 71 ? 1.098 46.125 24.797 1 47.91 71 ALA A O 1
ATOM 546 N N . GLU A 1 72 ? 0.24 47.688 23.75 1 45.25 72 GLU A N 1
ATOM 547 C CA . GLU A 1 72 ? 0.808 48.875 24.344 1 45.25 72 GLU A CA 1
ATOM 548 C C . GLU A 1 72 ? 0.275 49.125 25.75 1 45.25 72 GLU A C 1
ATOM 550 O O . GLU A 1 72 ? -0.93 49.281 25.953 1 45.25 72 GLU A O 1
ATOM 555 N N . ASP A 1 73 ? 0.451 48.344 26.906 1 29.94 73 ASP A N 1
ATOM 556 C CA . ASP A 1 73 ? 0.421 49.156 28.125 1 29.94 73 ASP A CA 1
ATOM 557 C C . ASP A 1 73 ? 1.547 50.188 28.125 1 29.94 73 ASP A C 1
ATOM 559 O O . ASP A 1 73 ? 2.65 49.906 27.656 1 29.94 73 ASP A O 1
ATOM 563 N N . MET B 1 1 ? -0.524 -14.805 3.055 1 84.44 1 MET B N 1
ATOM 564 C CA . MET B 1 1 ? -0.006 -14.727 1.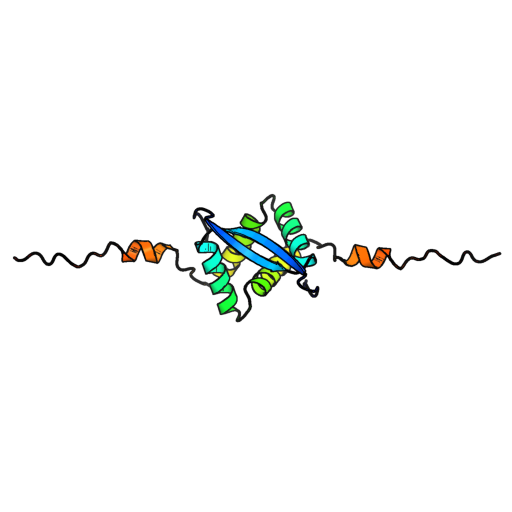691 1 84.44 1 MET B CA 1
ATOM 565 C C . MET B 1 1 ? 1.238 -13.844 1.634 1 84.44 1 MET B C 1
ATOM 567 O O . MET B 1 1 ? 1.369 -12.898 2.408 1 84.44 1 MET B O 1
ATOM 571 N N . LYS B 1 2 ? 2.279 -14.305 0.884 1 87.25 2 LYS B N 1
ATOM 572 C CA . LYS B 1 2 ? 3.518 -13.562 0.678 1 87.25 2 LYS B CA 1
ATOM 573 C C . LYS B 1 2 ? 3.832 -13.422 -0.809 1 87.25 2 LYS B C 1
ATOM 575 O O . LYS B 1 2 ? 3.564 -14.328 -1.597 1 87.25 2 LYS B O 1
ATOM 580 N N . PHE B 1 3 ? 4.352 -12.234 -1.084 1 92.75 3 PHE B N 1
ATOM 581 C CA . PHE B 1 3 ? 4.77 -11.984 -2.459 1 92.75 3 PHE B CA 1
ATOM 582 C C . PHE B 1 3 ? 6.262 -12.227 -2.627 1 92.75 3 PHE B C 1
ATOM 584 O O . PHE B 1 3 ? 7.074 -11.352 -2.324 1 92.75 3 PHE B O 1
ATOM 591 N N . ASP B 1 4 ? 6.652 -13.367 -3.004 1 86.94 4 ASP B N 1
ATOM 592 C CA . ASP B 1 4 ? 8.055 -13.766 -3.061 1 86.94 4 ASP B CA 1
ATOM 593 C C . ASP B 1 4 ? 8.625 -13.578 -4.465 1 86.94 4 ASP B C 1
ATOM 595 O O . ASP B 1 4 ? 9.766 -13.953 -4.734 1 86.94 4 ASP B O 1
ATOM 599 N N . ASP B 1 5 ? 7.855 -13.008 -5.281 1 90.06 5 ASP B N 1
ATOM 600 C CA . ASP B 1 5 ? 8.328 -12.758 -6.641 1 90.06 5 ASP B CA 1
ATOM 601 C C . ASP B 1 5 ? 9.25 -11.547 -6.684 1 90.06 5 ASP B C 1
ATOM 603 O O . ASP B 1 5 ? 9.219 -10.703 -5.785 1 90.06 5 ASP B O 1
ATOM 607 N N . VAL B 1 6 ? 10.102 -11.617 -7.691 1 93.94 6 VAL B N 1
ATOM 608 C CA . VAL B 1 6 ? 11.008 -10.492 -7.914 1 93.94 6 VAL B CA 1
ATOM 609 C C . VAL B 1 6 ? 10.203 -9.219 -8.156 1 93.94 6 VAL B C 1
ATOM 611 O O . VAL B 1 6 ? 9.203 -9.234 -8.883 1 93.94 6 VAL B O 1
ATOM 614 N N . LYS B 1 7 ? 10.633 -8.172 -7.551 1 95.56 7 LYS B N 1
ATOM 615 C CA . LYS B 1 7 ? 10.016 -6.867 -7.785 1 95.56 7 LYS B CA 1
ATOM 616 C C . LYS B 1 7 ? 10.375 -6.328 -9.164 1 95.56 7 LYS B C 1
ATOM 618 O O . LYS B 1 7 ? 11.414 -5.695 -9.344 1 95.56 7 LYS B O 1
ATOM 623 N N . SER B 1 8 ? 9.453 -6.605 -10.07 1 95.75 8 SER B N 1
ATOM 624 C CA . SER B 1 8 ? 9.773 -6.297 -11.461 1 95.75 8 SER B CA 1
ATOM 625 C C . SER B 1 8 ? 8.805 -5.277 -12.039 1 95.75 8 SER B C 1
ATOM 627 O O . SER B 1 8 ? 9.07 -4.684 -13.086 1 95.75 8 SER B O 1
ATOM 629 N N . ASP B 1 9 ? 7.766 -5.027 -11.328 1 95.56 9 ASP B N 1
ATOM 630 C CA . ASP B 1 9 ? 6.766 -4.074 -11.805 1 95.56 9 ASP B CA 1
ATOM 631 C C . ASP B 1 9 ? 6.875 -2.744 -11.062 1 95.56 9 ASP B C 1
ATOM 633 O O . ASP B 1 9 ? 7.32 -2.703 -9.914 1 95.56 9 ASP B O 1
ATOM 637 N N . THR B 1 10 ? 6.48 -1.734 -11.812 1 96.88 10 THR B N 1
ATOM 638 C CA . THR B 1 10 ? 6.512 -0.403 -11.211 1 96.88 10 THR B CA 1
ATOM 639 C C . THR B 1 10 ? 5.098 0.091 -10.914 1 96.88 10 THR B C 1
ATOM 641 O O . THR B 1 10 ? 4.23 0.065 -11.789 1 96.88 10 THR B O 1
ATOM 644 N N . LEU B 1 11 ? 4.836 0.504 -9.711 1 96.38 11 LEU B N 1
ATOM 645 C CA . LEU B 1 11 ? 3.564 1.099 -9.312 1 96.38 11 LEU B CA 1
ATOM 646 C C . LEU B 1 11 ? 3.666 2.619 -9.258 1 96.38 11 LEU B C 1
ATOM 648 O O . LEU B 1 11 ? 4.43 3.168 -8.461 1 96.38 11 LEU B O 1
ATOM 652 N N . ASN B 1 12 ? 2.959 3.273 -10.148 1 97 12 ASN B N 1
ATOM 653 C CA . ASN B 1 12 ? 2.9 4.727 -10.242 1 97 12 ASN B CA 1
ATOM 654 C C . ASN B 1 12 ? 1.502 5.254 -9.93 1 97 12 ASN B C 1
ATOM 656 O O . ASN B 1 12 ? 0.601 5.156 -10.766 1 97 12 ASN B O 1
ATOM 660 N N . LEU B 1 13 ? 1.396 5.812 -8.734 1 97.31 13 LEU B N 1
ATOM 661 C CA . LEU B 1 13 ? 0.082 6.277 -8.305 1 97.31 13 LEU B CA 1
ATOM 662 C C . LEU B 1 13 ? 0.166 7.691 -7.73 1 97.31 13 LEU B C 1
ATOM 664 O O . LEU B 1 13 ? 1.146 8.039 -7.07 1 97.31 13 LEU B O 1
ATOM 668 N N . ARG B 1 14 ? -0.839 8.453 -7.957 1 96.94 14 ARG B N 1
ATOM 669 C CA . ARG B 1 14 ? -0.966 9.758 -7.312 1 96.94 14 ARG B CA 1
ATOM 670 C C . ARG B 1 14 ? -1.69 9.641 -5.977 1 96.94 14 ARG B C 1
ATOM 672 O O . ARG B 1 14 ? -2.828 9.164 -5.918 1 96.94 14 ARG B O 1
ATOM 679 N N . VAL B 1 15 ? -0.952 10.086 -4.984 1 96.88 15 VAL B N 1
ATOM 680 C CA . VAL B 1 15 ? -1.48 9.922 -3.633 1 96.88 15 VAL B CA 1
ATOM 681 C C . VAL B 1 15 ? -1.444 11.258 -2.9 1 96.88 15 VAL B C 1
ATOM 683 O O . VAL B 1 15 ? -0.82 12.219 -3.369 1 96.88 15 VAL B O 1
ATOM 686 N N . SER B 1 16 ? -2.207 11.305 -1.811 1 94.94 16 SER B N 1
ATOM 687 C CA . SER B 1 16 ? -2.133 12.492 -0.961 1 94.94 16 SER B CA 1
ATOM 688 C C . SER B 1 16 ? -0.83 12.523 -0.17 1 94.94 16 SER B C 1
ATOM 690 O O . SER B 1 16 ? -0.279 11.477 0.173 1 94.94 16 SER B O 1
ATOM 692 N N . PRO B 1 17 ? -0.292 13.695 0.094 1 94.5 17 PRO B N 1
ATOM 693 C CA . PRO B 1 17 ? 0.914 13.805 0.918 1 94.5 17 PRO B CA 1
ATOM 694 C C . PRO B 1 17 ? 0.748 13.164 2.293 1 94.5 17 PRO B C 1
ATOM 696 O O . PRO B 1 17 ? 1.691 12.562 2.818 1 94.5 17 PRO B O 1
ATOM 699 N N . SER B 1 18 ? -0.428 13.258 2.863 1 94.06 18 SER B N 1
ATOM 700 C CA . SER B 1 18 ? -0.703 12.664 4.168 1 94.06 18 SER B CA 1
ATOM 701 C C . SER B 1 18 ? -0.6 11.148 4.117 1 94.06 18 SER B C 1
ATOM 703 O O . SER B 1 18 ? -0.1 10.516 5.055 1 94.06 18 SER B O 1
ATOM 705 N N . PHE B 1 19 ? -1.05 10.609 3.033 1 95.5 19 PHE B N 1
ATOM 706 C CA . PHE B 1 19 ? -0.952 9.172 2.848 1 95.5 19 PHE B CA 1
ATOM 707 C C . PHE B 1 19 ? 0.506 8.727 2.793 1 95.5 19 PHE B C 1
ATOM 709 O O . PHE B 1 19 ? 0.887 7.742 3.428 1 95.5 19 PHE B O 1
ATOM 716 N N . LYS B 1 20 ? 1.24 9.445 1.977 1 96.06 20 LYS B N 1
ATOM 717 C CA . LYS B 1 20 ? 2.652 9.117 1.827 1 96.06 20 LYS B CA 1
ATOM 718 C C . LYS B 1 20 ? 3.373 9.156 3.172 1 96.06 20 LYS B C 1
ATOM 720 O O . LYS B 1 20 ? 4.184 8.281 3.475 1 96.06 20 LYS B O 1
ATOM 725 N N . LEU B 1 21 ? 3.057 10.133 3.9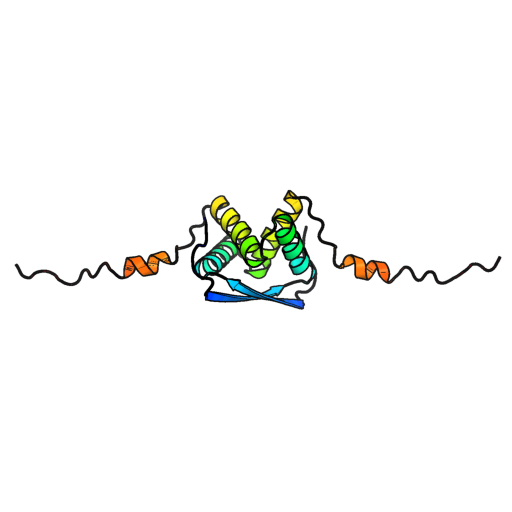77 1 95.06 21 LEU B N 1
ATOM 726 C CA . LEU B 1 21 ? 3.654 10.266 5.301 1 95.06 21 LEU B CA 1
ATOM 727 C C . LEU B 1 21 ? 3.217 9.125 6.211 1 95.06 21 LEU B C 1
ATOM 729 O O . LEU B 1 21 ? 4.023 8.586 6.973 1 95.06 21 LEU B O 1
ATOM 733 N N . ALA B 1 22 ? 1.993 8.867 6.121 1 96.12 22 ALA B N 1
ATOM 734 C CA . ALA B 1 22 ? 1.456 7.777 6.93 1 96.12 22 ALA B CA 1
ATOM 735 C C . ALA B 1 22 ? 2.111 6.445 6.566 1 96.12 22 ALA B C 1
ATOM 737 O O . ALA B 1 22 ? 2.449 5.652 7.445 1 96.12 22 ALA B O 1
ATOM 738 N N . LEU B 1 23 ? 2.25 6.246 5.242 1 96.81 23 LEU B N 1
ATOM 739 C CA . LEU B 1 23 ? 2.895 5.027 4.766 1 96.81 23 LEU B CA 1
ATOM 740 C C . LEU B 1 23 ? 4.332 4.938 5.27 1 96.81 23 LEU B C 1
ATOM 742 O O . LEU B 1 23 ? 4.773 3.877 5.707 1 96.81 23 LEU B O 1
ATOM 746 N N . LYS B 1 24 ? 5.043 6.047 5.266 1 96.44 24 LYS B N 1
ATOM 747 C CA . LYS B 1 24 ? 6.418 6.094 5.758 1 96.44 24 LYS B CA 1
ATOM 748 C C . LYS B 1 24 ? 6.477 5.809 7.258 1 96.44 24 LYS B C 1
ATOM 750 O O . LYS B 1 24 ? 7.332 5.051 7.715 1 96.44 24 LYS B O 1
ATOM 755 N N . ALA B 1 25 ? 5.594 6.438 7.934 1 95.75 25 ALA B N 1
ATOM 756 C CA . ALA B 1 25 ? 5.543 6.227 9.375 1 95.75 25 ALA B CA 1
ATOM 757 C C . ALA B 1 25 ? 5.246 4.766 9.711 1 95.75 25 ALA B C 1
ATOM 759 O O . ALA B 1 25 ? 5.852 4.195 10.617 1 95.75 25 ALA B O 1
ATOM 760 N N . ALA B 1 26 ? 4.297 4.203 8.977 1 96.56 26 ALA B N 1
ATOM 761 C CA . ALA B 1 26 ? 3.949 2.797 9.164 1 96.56 26 ALA B CA 1
ATOM 762 C C . ALA B 1 26 ? 5.141 1.894 8.859 1 96.56 26 ALA B C 1
ATOM 764 O O . ALA B 1 26 ? 5.422 0.955 9.609 1 96.56 26 ALA B O 1
ATOM 765 N N . ALA B 1 27 ? 5.793 2.184 7.785 1 97.44 27 ALA B N 1
ATOM 766 C CA . ALA B 1 27 ? 6.969 1.413 7.391 1 97.44 27 ALA B CA 1
ATOM 767 C C . ALA B 1 27 ? 8.07 1.512 8.445 1 97.44 27 ALA B C 1
ATOM 769 O O . ALA B 1 27 ? 8.68 0.504 8.805 1 97.44 27 ALA B O 1
ATOM 770 N N . ASP B 1 28 ? 8.281 2.715 8.969 1 96.06 28 ASP B N 1
ATOM 771 C CA . ASP B 1 28 ? 9.297 2.939 9.992 1 96.06 28 ASP B CA 1
ATOM 772 C C . ASP B 1 28 ? 8.945 2.201 11.281 1 96.06 28 ASP B C 1
ATOM 774 O O . ASP B 1 28 ? 9.82 1.667 11.961 1 96.06 28 ASP B O 1
ATOM 778 N N . HIS B 1 29 ? 7.738 2.254 11.57 1 95.38 29 HIS B N 1
ATOM 779 C CA . HIS B 1 29 ? 7.266 1.582 12.773 1 95.38 29 HIS B CA 1
ATOM 780 C C . HIS B 1 29 ? 7.562 0.087 12.727 1 95.38 29 HIS B C 1
ATOM 782 O O . HIS B 1 29 ? 7.938 -0.51 13.742 1 95.38 29 HIS B O 1
ATOM 788 N N . GLU B 1 30 ? 7.391 -0.512 11.531 1 96.31 30 GLU B N 1
ATOM 789 C CA . GLU B 1 30 ? 7.641 -1.937 11.336 1 96.31 30 GLU B CA 1
ATOM 790 C C . GLU B 1 30 ? 9.078 -2.191 10.891 1 96.31 30 GLU B C 1
ATOM 792 O O . GLU B 1 30 ? 9.461 -3.332 10.625 1 96.31 30 GLU B O 1
ATOM 797 N N . GLN B 1 31 ? 9.875 -1.155 10.789 1 96.44 31 GLN B N 1
ATOM 798 C CA . GLN B 1 31 ? 11.266 -1.245 10.352 1 96.44 31 GLN B CA 1
ATOM 799 C C . GLN B 1 31 ? 11.375 -1.952 9.008 1 96.44 31 GLN B C 1
ATOM 801 O O . GLN B 1 31 ? 12.188 -2.863 8.844 1 96.44 31 GLN B O 1
ATOM 806 N N . ARG B 1 32 ? 10.484 -1.517 8.055 1 96.75 32 ARG B N 1
ATOM 807 C CA . ARG B 1 32 ? 10.445 -2.057 6.703 1 96.75 32 ARG B CA 1
ATOM 808 C C . ARG B 1 32 ? 10.492 -0.937 5.668 1 96.75 32 ARG B C 1
ATOM 810 O O . ARG B 1 32 ? 10.359 0.24 6.012 1 96.75 32 ARG B O 1
ATOM 817 N N . SER B 1 33 ? 10.703 -1.447 4.422 1 96.88 33 SER B N 1
ATOM 818 C CA . SER B 1 33 ? 10.555 -0.496 3.328 1 96.88 33 SER B CA 1
ATOM 819 C C . SER B 1 33 ? 9.086 -0.223 3.029 1 96.88 33 SER B C 1
ATOM 821 O O . SER B 1 33 ? 8.211 -0.997 3.428 1 96.88 33 SER B O 1
ATOM 823 N N . MET B 1 34 ? 8.734 0.88 2.393 1 97.38 34 MET B N 1
ATOM 824 C CA . MET B 1 34 ? 7.371 1.234 2.008 1 97.38 34 MET B CA 1
ATOM 825 C C . MET B 1 34 ? 6.738 0.129 1.17 1 97.38 34 MET B C 1
ATOM 827 O O . MET B 1 34 ? 5.57 -0.213 1.366 1 97.38 34 MET B O 1
ATOM 831 N N . VAL B 1 35 ? 7.586 -0.426 0.272 1 97.31 35 VAL B N 1
ATOM 832 C CA . VAL B 1 35 ? 7.102 -1.489 -0.603 1 97.31 35 VAL B CA 1
ATOM 833 C C . VAL B 1 35 ? 6.707 -2.705 0.231 1 97.31 35 VAL B C 1
ATOM 835 O O . VAL B 1 35 ? 5.602 -3.232 0.083 1 97.31 35 VAL B O 1
ATOM 838 N N . ASN B 1 36 ? 7.551 -3.109 1.136 1 96.94 36 ASN B N 1
ATOM 839 C CA . ASN B 1 36 ? 7.277 -4.27 1.974 1 96.94 36 ASN B CA 1
ATOM 840 C C . ASN B 1 36 ? 6.09 -4.027 2.9 1 96.94 36 ASN B C 1
ATOM 842 O O . ASN B 1 36 ? 5.324 -4.945 3.193 1 96.94 36 ASN B O 1
ATOM 846 N N . MET B 1 37 ? 5.918 -2.781 3.336 1 97.38 37 MET B N 1
ATOM 847 C CA . MET B 1 37 ? 4.781 -2.438 4.184 1 97.38 37 MET B CA 1
ATOM 848 C C . MET B 1 37 ? 3.465 -2.625 3.436 1 97.38 37 MET B C 1
ATOM 850 O O . MET B 1 37 ? 2.52 -3.211 3.969 1 97.38 37 MET B O 1
ATOM 854 N N . LEU B 1 38 ? 3.457 -2.162 2.18 1 97.81 38 LEU B N 1
ATOM 855 C CA . LEU B 1 38 ? 2.26 -2.314 1.36 1 97.81 38 LEU B CA 1
ATOM 856 C C . LEU B 1 38 ? 1.963 -3.787 1.1 1 97.81 38 LEU B C 1
ATOM 858 O O . LEU B 1 38 ? 0.802 -4.203 1.109 1 97.81 38 LEU B O 1
ATOM 862 N N . GLU B 1 39 ? 3.014 -4.547 0.912 1 97.06 39 GLU B N 1
ATOM 863 C CA . GLU B 1 39 ? 2.84 -5.977 0.677 1 97.06 39 GLU B CA 1
ATOM 864 C C . GLU B 1 39 ? 2.176 -6.656 1.872 1 97.06 39 GLU B C 1
ATOM 866 O O . GLU B 1 39 ? 1.284 -7.488 1.704 1 97.06 39 GLU B O 1
ATOM 871 N N . VAL B 1 40 ? 2.596 -6.254 2.982 1 96.44 40 VAL B N 1
ATOM 872 C CA . VAL B 1 40 ? 2.045 -6.844 4.199 1 96.44 40 VAL B CA 1
ATOM 873 C C . VAL B 1 40 ? 0.578 -6.445 4.348 1 96.44 40 VAL B C 1
ATOM 875 O O . VAL B 1 40 ? -0.264 -7.277 4.691 1 96.44 40 VAL B O 1
ATOM 878 N N . LEU B 1 41 ? 0.248 -5.23 4.086 1 97.31 41 LEU B N 1
ATOM 879 C CA . LEU B 1 41 ? -1.109 -4.723 4.25 1 97.31 41 LEU B CA 1
ATOM 880 C C . LEU B 1 41 ? -2.062 -5.391 3.262 1 97.31 41 LEU B C 1
ATOM 882 O O . LEU B 1 41 ? -3.15 -5.824 3.643 1 97.31 41 LEU B O 1
ATOM 886 N N . VAL B 1 42 ? -1.62 -5.484 1.989 1 97.06 42 VAL B N 1
ATOM 887 C CA . VAL B 1 42 ? -2.455 -6.078 0.951 1 97.06 42 VAL B CA 1
ATOM 888 C C . VAL B 1 42 ? -2.615 -7.574 1.207 1 97.06 42 VAL B C 1
ATOM 890 O O . VAL B 1 42 ? -3.707 -8.125 1.049 1 97.06 42 VAL B O 1
ATOM 893 N N . ALA B 1 43 ? -1.549 -8.234 1.614 1 96.44 43 ALA B N 1
ATOM 894 C CA . ALA B 1 43 ? -1.604 -9.664 1.923 1 96.44 43 ALA B CA 1
ATOM 895 C C . ALA B 1 43 ? -2.588 -9.945 3.057 1 96.44 43 ALA B C 1
ATOM 897 O O . ALA B 1 43 ? -3.396 -10.867 2.971 1 96.44 43 ALA B O 1
ATOM 898 N N . ALA B 1 44 ? -2.52 -9.141 4.105 1 96.19 44 ALA B N 1
ATOM 899 C CA . ALA B 1 44 ? -3.408 -9.305 5.254 1 96.19 44 ALA B CA 1
ATOM 900 C C . ALA B 1 44 ? -4.867 -9.102 4.852 1 96.19 44 ALA B C 1
ATOM 902 O O . ALA B 1 44 ? -5.75 -9.82 5.312 1 96.19 44 ALA B O 1
ATOM 903 N N . PHE B 1 45 ? -5.043 -8.125 4.023 1 96.25 45 PHE B N 1
ATOM 904 C CA . PHE B 1 45 ? -6.398 -7.848 3.564 1 96.25 45 PHE B CA 1
ATOM 905 C C . PHE B 1 45 ? -6.941 -9.008 2.74 1 96.25 45 PHE B C 1
ATOM 907 O O . PHE B 1 45 ? -8.07 -9.461 2.959 1 96.25 45 PHE B O 1
ATOM 914 N N . CYS B 1 46 ? -6.172 -9.477 1.785 1 96.19 46 CYS B N 1
ATOM 915 C CA . CYS B 1 46 ? -6.586 -10.586 0.931 1 96.19 46 CYS B CA 1
ATOM 916 C C . CYS B 1 46 ? -6.898 -11.828 1.76 1 96.19 46 CYS B C 1
ATOM 918 O O . CYS B 1 46 ? -7.867 -12.539 1.48 1 96.19 46 CYS B O 1
ATOM 920 N N . GLU B 1 47 ? -6.07 -12.078 2.697 1 94.5 47 GLU B N 1
ATOM 921 C CA . GLU B 1 47 ? -6.289 -13.219 3.576 1 94.5 47 GLU B CA 1
ATOM 922 C C . GLU B 1 47 ? -7.578 -13.062 4.379 1 94.5 47 GLU B C 1
ATOM 924 O O . GLU B 1 47 ? -8.32 -14.023 4.566 1 94.5 47 GLU B O 1
ATOM 929 N N . SER B 1 48 ? -7.832 -11.906 4.82 1 94.06 48 SER B N 1
ATOM 930 C CA . SER B 1 48 ? -9.016 -11.633 5.629 1 94.06 48 SER B CA 1
ATOM 931 C C . SER B 1 48 ? -10.289 -11.789 4.812 1 94.06 48 SER B C 1
ATOM 933 O O . SER B 1 48 ? -11.336 -12.164 5.344 1 94.06 48 SER B O 1
A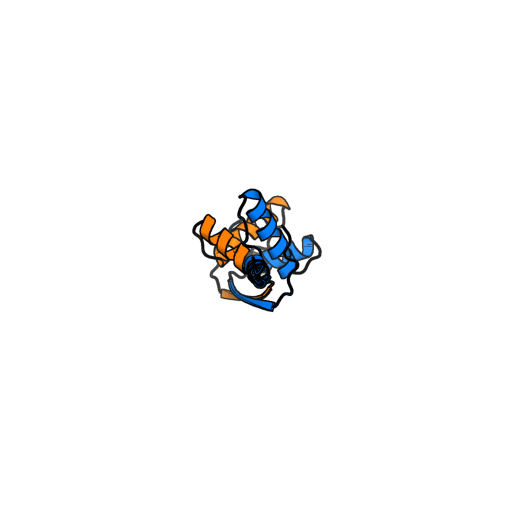TOM 935 N N . LYS B 1 49 ? -10.203 -11.414 3.525 1 94.81 49 LYS B N 1
ATOM 936 C CA . LYS B 1 49 ? -11.367 -11.461 2.65 1 94.81 49 LYS B CA 1
ATOM 937 C C . LYS B 1 49 ? -11.367 -12.727 1.802 1 94.81 49 LYS B C 1
ATOM 939 O O . LYS B 1 49 ? -12.281 -12.953 1.003 1 94.81 49 LYS B O 1
ATOM 944 N N . SER B 1 50 ? -10.336 -13.516 1.986 1 93.12 50 SER B N 1
ATOM 945 C CA . SER B 1 50 ? -10.164 -14.758 1.239 1 93.12 50 SER B CA 1
ATOM 946 C C . SER B 1 50 ? -10.078 -14.492 -0.26 1 93.12 50 SER B C 1
ATOM 948 O O . SER B 1 50 ? -10.734 -15.164 -1.055 1 93.12 50 SER B O 1
ATOM 950 N N . ILE B 1 51 ? -9.445 -13.406 -0.538 1 92 51 ILE B N 1
ATOM 951 C CA . ILE B 1 51 ? -9.203 -13.078 -1.939 1 92 51 ILE B CA 1
ATOM 952 C C . ILE B 1 51 ? -7.992 -13.852 -2.451 1 92 51 ILE B C 1
ATOM 954 O O . ILE B 1 51 ? -6.918 -13.812 -1.84 1 92 51 ILE B O 1
ATOM 958 N N . SER B 1 52 ? -8.172 -14.594 -3.379 1 81.75 52 SER B N 1
ATOM 959 C CA . SER B 1 52 ? -7.09 -15.383 -3.963 1 81.75 52 SER B CA 1
ATOM 960 C C . SER B 1 52 ? -6.367 -14.602 -5.059 1 81.75 52 SER B C 1
ATOM 962 O O . SER B 1 52 ? -7.008 -14.039 -5.949 1 81.75 52 SER B O 1
ATOM 964 N N . VAL B 1 53 ? -5.227 -14.281 -4.699 1 74.06 53 VAL B N 1
ATOM 965 C CA . VAL B 1 53 ? -4.457 -13.633 -5.758 1 74.06 53 VAL B CA 1
ATOM 966 C C . VAL B 1 53 ? -3.91 -14.688 -6.719 1 74.06 53 VAL B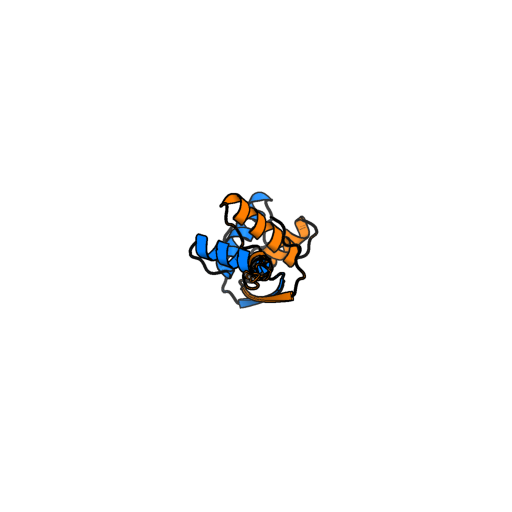 C 1
ATOM 968 O O . VAL B 1 53 ? -3.332 -15.688 -6.285 1 74.06 53 VAL B O 1
ATOM 971 N N . PRO B 1 54 ? -4.488 -14.625 -7.855 1 58.5 54 PRO B N 1
ATOM 972 C CA . PRO B 1 54 ? -3.965 -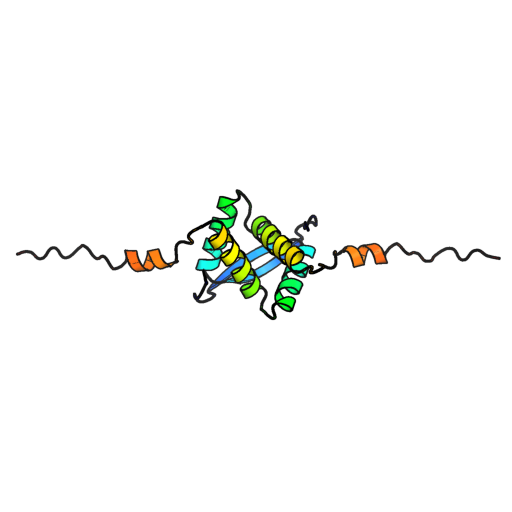15.633 -8.781 1 58.5 54 PRO B CA 1
ATOM 973 C C . PRO B 1 54 ? -2.439 -15.688 -8.797 1 58.5 54 PRO B C 1
ATOM 975 O O . PRO B 1 54 ? -1.786 -14.641 -8.867 1 58.5 54 PRO B O 1
ATOM 978 N N . ALA B 1 55 ? -2.027 -16.438 -7.82 1 52.12 55 ALA B N 1
ATOM 979 C CA . ALA B 1 55 ? -0.589 -16.641 -7.977 1 52.12 55 ALA B CA 1
ATOM 980 C C . ALA B 1 55 ? -0.169 -16.484 -9.438 1 52.12 55 ALA B C 1
ATOM 982 O O . ALA B 1 55 ? -0.976 -16.703 -10.344 1 52.12 55 ALA B O 1
ATOM 983 N N . VAL B 1 56 ? 0.678 -15.398 -9.82 1 50.12 56 VAL B N 1
ATOM 984 C CA . VAL B 1 56 ? 1.325 -15.594 -11.117 1 50.12 56 VAL B CA 1
ATOM 985 C C . VAL B 1 56 ? 1.422 -17.094 -11.422 1 50.12 56 VAL B C 1
ATOM 987 O O . VAL B 1 56 ? 2.113 -17.484 -12.359 1 50.12 56 VAL B O 1
ATOM 990 N N . ARG B 1 57 ? 1.022 -17.812 -10.445 1 45.94 57 ARG B N 1
ATOM 991 C CA . ARG B 1 57 ? 1.259 -19.203 -10.836 1 45.94 57 ARG B CA 1
ATOM 992 C C . ARG B 1 57 ? 0.54 -19.531 -12.141 1 45.94 57 ARG B C 1
ATOM 994 O O . ARG B 1 57 ? 0.722 -20.625 -12.695 1 45.94 57 ARG B O 1
ATOM 1001 N N . GLU B 1 58 ? -0.792 -19.047 -12.203 1 44.44 58 GLU B N 1
ATOM 1002 C CA . GLU B 1 58 ? -1.411 -19.781 -13.305 1 44.44 58 GLU B CA 1
ATOM 1003 C C . GLU B 1 58 ? -0.512 -19.781 -14.539 1 44.44 58 GLU B C 1
ATOM 1005 O O . GLU B 1 58 ? -0.767 -20.516 -15.492 1 44.44 58 GLU B O 1
ATOM 1010 N N . ALA B 1 59 ? 0.182 -18.688 -14.711 1 40.62 59 ALA B N 1
ATOM 1011 C CA . ALA B 1 59 ? 0.795 -18.891 -16.016 1 40.62 59 ALA B CA 1
ATOM 1012 C C . ALA B 1 59 ? 1.711 -20.109 -16.016 1 40.62 59 ALA B C 1
ATOM 1014 O O . ALA B 1 59 ? 2.221 -20.516 -17.062 1 40.62 59 ALA B O 1
ATOM 1015 N N . GLN B 1 60 ? 2.283 -20.359 -14.828 1 39.69 60 GLN B N 1
ATOM 1016 C CA . GLN B 1 60 ? 3.227 -21.438 -15.086 1 39.69 60 GLN B CA 1
ATOM 1017 C C . GLN B 1 60 ? 2.498 -22.766 -15.312 1 39.69 60 GLN B C 1
ATOM 1019 O O . GLN B 1 60 ? 3.104 -23.75 -15.75 1 39.69 60 GLN B O 1
ATOM 1024 N N . THR B 1 61 ? 1.372 -22.859 -14.539 1 39.91 61 THR B N 1
ATOM 1025 C CA . THR B 1 61 ? 0.849 -24.219 -14.734 1 39.91 61 THR B CA 1
ATOM 1026 C C . THR B 1 61 ? 0.242 -24.359 -16.125 1 39.91 61 THR B C 1
ATOM 1028 O O . THR B 1 61 ? -0.277 -25.422 -16.484 1 39.91 61 THR B O 1
ATOM 1031 N N . ARG B 1 62 ? -0.31 -23.25 -16.641 1 40.97 62 ARG B N 1
ATOM 1032 C CA . ARG B 1 62 ? -0.912 -23.609 -17.922 1 40.97 62 ARG B CA 1
ATOM 1033 C C . ARG B 1 62 ? 0.134 -24.156 -18.891 1 40.97 62 ARG B C 1
ATOM 1035 O O . ARG B 1 62 ? -0.179 -24.484 -20.031 1 40.97 62 ARG B O 1
ATOM 1042 N N . ALA B 1 63 ? 1.402 -23.703 -18.609 1 39.03 63 ALA B N 1
ATOM 1043 C CA . ALA B 1 63 ? 2.174 -24.125 -19.781 1 39.03 63 ALA B CA 1
ATOM 1044 C C . ALA B 1 63 ? 2.125 -25.641 -19.969 1 39.03 63 ALA B C 1
ATOM 1046 O O . ALA B 1 63 ? 2.039 -26.125 -21.094 1 39.03 63 ALA B O 1
ATOM 1047 N N . ILE B 1 64 ? 2.518 -26.281 -18.828 1 38.34 64 ILE B N 1
ATOM 1048 C CA . ILE B 1 64 ? 3.129 -27.531 -19.25 1 38.34 64 ILE B CA 1
ATOM 1049 C C . ILE B 1 64 ? 2.045 -28.516 -19.703 1 38.34 64 ILE B C 1
ATOM 1051 O O . ILE B 1 64 ? 2.326 -29.672 -19.969 1 38.34 64 ILE B O 1
ATOM 1055 N N . LYS B 1 65 ? 0.736 -28.25 -19.359 1 40.34 65 LYS B N 1
ATOM 1056 C CA . LYS B 1 65 ? 0.017 -29.438 -19.781 1 40.34 65 LYS B CA 1
ATOM 1057 C C . LYS B 1 65 ? -0.032 -29.547 -21.312 1 40.34 65 LYS B C 1
ATOM 1059 O O . LYS B 1 65 ? -0.718 -28.766 -21.969 1 40.34 65 LYS B O 1
ATOM 1064 N N . ASN B 1 66 ? 1.164 -29.625 -22.016 1 38.16 66 ASN B N 1
ATOM 1065 C CA . ASN B 1 66 ? 1.178 -30.062 -23.406 1 38.16 66 ASN B CA 1
ATOM 1066 C C . ASN B 1 66 ? 0.26 -31.266 -23.625 1 38.16 66 ASN B C 1
ATOM 1068 O O . ASN B 1 66 ? 0.526 -32.344 -23.109 1 38.16 66 ASN B O 1
ATOM 1072 N N . PRO B 1 67 ? -1.023 -31.172 -23.438 1 40.5 67 PRO B N 1
ATOM 1073 C CA . PRO B 1 67 ? -1.836 -32.344 -23.797 1 40.5 67 PRO B CA 1
ATOM 1074 C C . PRO B 1 67 ? -1.462 -32.906 -25.172 1 40.5 67 PRO B C 1
ATOM 1076 O O . PRO B 1 67 ? -2.164 -33.781 -25.688 1 40.5 67 PRO B O 1
ATOM 1079 N N . ASN B 1 68 ? -0.488 -32.312 -26.016 1 38.97 68 ASN B N 1
ATOM 1080 C CA . ASN B 1 68 ? -0.547 -32.75 -27.406 1 38.97 68 ASN B CA 1
ATOM 1081 C C . ASN B 1 68 ? -0.403 -34.25 -27.516 1 38.97 68 ASN B C 1
ATOM 1083 O O . ASN B 1 68 ? -0.943 -34.875 -28.438 1 38.97 68 ASN B O 1
ATOM 1087 N N . VAL B 1 69 ? 0.792 -34.875 -27.078 1 43.31 69 VAL B N 1
ATOM 1088 C CA . VAL B 1 69 ? 1.351 -35.938 -27.953 1 43.31 69 VAL B CA 1
ATOM 1089 C C . VAL B 1 69 ? 0.584 -37.219 -27.75 1 43.31 69 VAL B C 1
ATOM 1091 O O . VAL B 1 69 ? 0.657 -37.844 -26.688 1 43.31 69 VAL B O 1
ATOM 1094 N N . LYS B 1 70 ? -0.741 -37.344 -28.062 1 44.91 70 LYS B N 1
ATOM 1095 C CA . LYS B 1 70 ? -1.468 -38.562 -28.344 1 44.91 70 LYS B CA 1
ATOM 1096 C C . LYS B 1 70 ? -0.567 -39.594 -29.031 1 44.91 70 LYS B C 1
ATOM 1098 O O . LYS B 1 70 ? -0.01 -39.312 -30.094 1 44.91 70 LYS B O 1
ATOM 1103 N N . ALA B 1 71 ? 0.147 -40.375 -28.266 1 45.66 71 ALA B N 1
ATOM 1104 C CA . ALA B 1 71 ? 0.837 -41.562 -28.75 1 45.66 71 ALA B CA 1
ATOM 1105 C C . ALA B 1 71 ? -0.086 -42.406 -29.609 1 45.66 71 ALA B C 1
ATOM 1107 O O . ALA B 1 71 ? -1.264 -42.594 -29.297 1 45.66 71 ALA B O 1
ATOM 1108 N N . GLU B 1 72 ? 0.076 -42.375 -30.844 1 44.25 72 GLU B N 1
ATOM 1109 C CA . GLU B 1 72 ? -0.318 -43.344 -31.859 1 44.25 72 GLU B CA 1
ATOM 1110 C C . GLU B 1 72 ? -0.089 -44.781 -31.375 1 44.25 72 GLU B C 1
ATOM 1112 O O . GLU B 1 72 ? 1.051 -45.188 -31.141 1 44.25 72 GLU B O 1
ATOM 1117 N N . ASP B 1 73 ? -0.618 -45.406 -30.266 1 29.5 73 ASP B N 1
ATOM 1118 C CA . ASP B 1 73 ? -0.67 -46.875 -30.406 1 29.5 73 ASP B CA 1
ATOM 1119 C C . ASP B 1 73 ? -1.62 -47.25 -31.531 1 29.5 73 ASP B C 1
ATOM 1121 O O . ASP B 1 73 ? -2.654 -46.625 -31.734 1 29.5 73 ASP B O 1
#

Radius of gyration: 21.9 Å; Cα contacts (8 Å, |Δi|>4): 177; chains: 2; bounding box: 26×96×60 Å